Protein AF-D2H0Z4-F1 (afdb_monomer)

Sequence (105 aa):
GRGEQELVPSGEPAAPQPKAPSDECTSAGSCRLPLVRVKALVEVDPNMVLKRQKAIFILAQALEIIAKDAYYCAQQGRRKTLQRRDSDNAIEPVDKSPFLEGALD

pLDDT: mean 75.97, std 21.1, range [32.69, 96.12]

Nearest PDB structures (foldseek):
  6ke9-assembly1_C  TM=5.712E-01  e=5.314E-02  Homo sapiens
  9eoz-assembly1_L  TM=5.773E-01  e=7.076E-02  Homo sapiens
  8av6-assembly1_O  TM=5.667E-01  e=1.119E-01  Homo sapiens
  1p3l-assembly1_C  TM=5.785E-01  e=1.328E-01  Xenopus laevis
  8xjv-assembly1_ap  TM=4.613E-01  e=9.976E-02  Xenopus laevis

InterPro domains:
  IPR009072 Histone-fold [G3DSA:1.10.20.10] (12-104)
  IPR009072 Histone-fold [SSF47113] (33-102)
  IPR050568 Transcription/DNA replication regulator [PTHR10252] (30-101)

Mean predicted aligned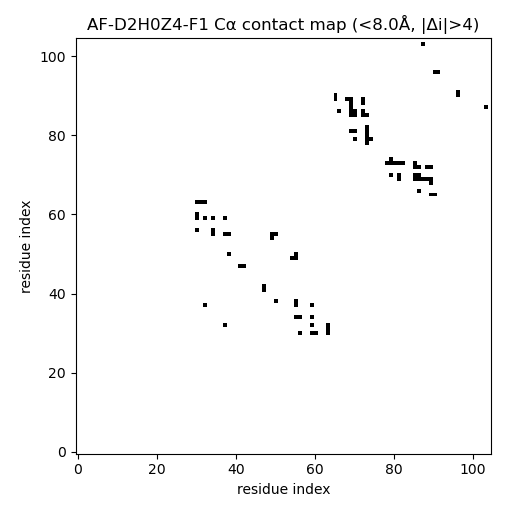 error: 13.35 Å

Structure (mmCIF, N/CA/C/O backbone):
data_AF-D2H0Z4-F1
#
_entry.id   AF-D2H0Z4-F1
#
loop_
_atom_site.group_PDB
_atom_site.id
_atom_site.type_symbol
_atom_site.label_atom_id
_atom_site.label_alt_id
_atom_site.label_comp_id
_atom_site.label_asym_id
_atom_site.label_entity_id
_atom_site.label_seq_id
_atom_site.pdbx_PDB_ins_code
_atom_site.Cartn_x
_atom_site.Cartn_y
_atom_site.Cartn_z
_atom_site.occupancy
_atom_site.B_iso_or_equiv
_atom_site.auth_seq_id
_atom_site.auth_comp_id
_atom_site.auth_asym_id
_atom_site.auth_atom_id
_atom_site.pdbx_PDB_model_num
ATOM 1 N N . GLY A 1 1 ? 1.539 60.456 42.417 1.00 40.47 1 GLY A N 1
ATOM 2 C CA . GLY A 1 1 ? 1.589 60.142 40.982 1.00 40.47 1 GLY A CA 1
ATOM 3 C C . GLY A 1 1 ? 2.265 58.804 40.797 1.00 40.47 1 GLY A C 1
ATOM 4 O O . GLY A 1 1 ? 3.277 58.588 41.448 1.00 40.47 1 GLY A O 1
ATOM 5 N N . ARG A 1 2 ? 1.718 57.996 39.879 1.00 39.41 2 ARG A N 1
ATOM 6 C CA . ARG A 1 2 ? 2.259 56.742 39.326 1.00 39.41 2 ARG A CA 1
ATOM 7 C C . ARG A 1 2 ? 2.069 55.480 40.188 1.00 39.41 2 ARG A C 1
ATOM 9 O O . ARG A 1 2 ? 2.573 55.396 41.300 1.00 39.41 2 ARG A O 1
ATOM 16 N N . GLY A 1 3 ? 1.351 54.511 39.617 1.00 32.69 3 GLY A N 1
ATOM 17 C CA . GLY A 1 3 ? 1.142 53.170 40.164 1.00 32.69 3 GLY A CA 1
ATOM 18 C C . GLY A 1 3 ? -0.067 52.472 39.536 1.00 32.69 3 GLY A C 1
ATOM 19 O O . GLY A 1 3 ? -0.983 52.090 40.253 1.00 32.69 3 GLY A O 1
ATOM 20 N N . GLU A 1 4 ? -0.120 52.391 38.206 1.00 46.75 4 GLU A N 1
ATOM 21 C CA . GLU A 1 4 ? -1.182 51.694 37.472 1.00 46.75 4 GLU A CA 1
ATOM 22 C C . GLU A 1 4 ? -0.885 50.187 37.395 1.00 46.75 4 GLU A C 1
ATOM 24 O O . GLU A 1 4 ? 0.123 49.777 36.830 1.00 46.75 4 GLU A O 1
ATOM 29 N N . GLN A 1 5 ? -1.775 49.416 38.022 1.00 40.94 5 GLN A N 1
ATOM 30 C CA . GLN A 1 5 ? -2.420 48.180 37.558 1.00 40.94 5 GLN A CA 1
ATOM 31 C C . GLN A 1 5 ? -1.554 47.046 36.972 1.00 40.94 5 GLN A C 1
ATOM 33 O O . GLN A 1 5 ? -1.125 47.043 35.822 1.00 40.94 5 GLN A O 1
ATOM 38 N N . GLU A 1 6 ? -1.433 46.023 37.817 1.00 41.06 6 GLU A N 1
ATOM 39 C CA . GLU A 1 6 ? -1.173 44.612 37.542 1.00 41.06 6 GLU A CA 1
ATOM 40 C C . GLU A 1 6 ? -2.038 44.071 36.384 1.00 41.06 6 GLU A C 1
ATOM 42 O O . GLU A 1 6 ? -3.267 44.102 36.448 1.00 41.06 6 GLU A O 1
ATOM 47 N N . LEU A 1 7 ? -1.392 43.550 35.334 1.00 40.09 7 LEU A N 1
ATOM 48 C CA . LEU A 1 7 ? -2.038 42.745 34.296 1.00 40.09 7 LEU A CA 1
ATOM 49 C C . LEU A 1 7 ? -1.690 41.271 34.538 1.00 40.09 7 LEU A C 1
ATOM 51 O O . LEU A 1 7 ? -0.546 40.840 34.400 1.00 40.09 7 LEU A O 1
ATOM 55 N N . VAL A 1 8 ? -2.718 40.531 34.927 1.00 43.69 8 VAL A N 1
ATOM 56 C CA . VAL A 1 8 ? -2.764 39.088 35.172 1.00 43.69 8 VAL A CA 1
ATOM 57 C C . VAL A 1 8 ? -2.259 38.300 33.945 1.00 43.69 8 VAL A C 1
ATOM 59 O O . VAL A 1 8 ? -2.627 38.647 32.819 1.00 43.69 8 VAL A O 1
ATOM 62 N N . PRO A 1 9 ? -1.462 37.223 34.105 1.00 40.41 9 PRO A N 1
ATOM 63 C CA . PRO A 1 9 ? -1.069 36.378 32.984 1.00 40.41 9 PRO A CA 1
ATOM 64 C C . PRO A 1 9 ? -2.267 35.529 32.544 1.00 40.41 9 PRO A C 1
ATOM 66 O O . PRO A 1 9 ? -2.695 34.618 33.252 1.00 40.41 9 PRO A O 1
ATOM 69 N N . SER A 1 10 ? -2.814 35.814 31.362 1.00 39.31 10 SER A N 1
ATOM 70 C CA . SER A 1 10 ? -3.771 34.917 30.713 1.00 39.31 10 SER A CA 1
ATOM 71 C C . SER A 1 10 ? -3.002 33.718 30.163 1.00 39.31 10 SER A C 1
ATOM 73 O O . SER A 1 10 ? -2.417 33.773 29.083 1.00 39.31 10 SER A O 1
ATOM 75 N N . GLY A 1 11 ? -2.936 32.653 30.962 1.00 40.62 11 GLY A N 1
ATOM 76 C CA . GLY A 1 11 ? -2.453 31.348 30.534 1.00 40.62 11 GLY A CA 1
ATOM 77 C C . GLY A 1 11 ? -3.416 30.759 29.512 1.00 40.62 11 GLY A C 1
ATOM 78 O O . GLY A 1 11 ? -4.458 30.216 29.871 1.00 40.62 11 GLY A O 1
ATOM 79 N N . GLU A 1 12 ? -3.068 30.880 28.237 1.00 38.91 12 GLU A N 1
ATOM 80 C CA . GLU A 1 12 ? -3.716 30.144 27.160 1.00 38.91 12 GLU A CA 1
ATOM 81 C C . GLU A 1 12 ? -3.378 28.648 27.320 1.00 38.91 12 GLU A C 1
ATOM 83 O O . GLU A 1 12 ? -2.195 28.295 27.400 1.00 38.91 12 GLU A O 1
ATOM 88 N N . PRO A 1 13 ? -4.367 27.740 27.430 1.00 40.50 13 PRO A N 1
ATOM 89 C CA . PRO A 1 13 ? -4.085 26.317 27.474 1.00 40.50 13 PRO A CA 1
ATOM 90 C C . PRO A 1 13 ? -3.630 25.895 26.078 1.00 40.50 13 PRO A C 1
ATOM 92 O O . PRO A 1 13 ? -4.425 25.829 25.142 1.00 40.50 13 PRO A O 1
ATOM 95 N N . ALA A 1 14 ? -2.330 25.631 25.946 1.00 43.12 14 ALA A N 1
ATOM 96 C CA . ALA A 1 14 ? -1.738 25.083 24.738 1.00 43.12 14 ALA A CA 1
ATOM 97 C C . ALA A 1 14 ? -2.530 23.843 24.294 1.00 43.12 14 ALA A C 1
ATOM 99 O O . ALA A 1 14 ? -2.566 22.824 24.989 1.00 43.12 14 ALA A O 1
ATOM 100 N N . ALA A 1 15 ? -3.180 23.953 23.134 1.00 44.78 15 ALA A N 1
ATOM 101 C CA . ALA A 1 15 ? -3.816 22.832 22.464 1.00 44.78 15 ALA A CA 1
ATOM 102 C C . ALA A 1 15 ? -2.803 21.676 22.324 1.00 44.78 15 ALA A C 1
ATOM 104 O O . ALA A 1 15 ? -1.622 21.938 22.064 1.00 44.78 15 ALA A O 1
ATOM 105 N N . PRO A 1 16 ? -3.216 20.404 22.485 1.00 44.69 16 PRO A N 1
ATOM 106 C CA . PRO A 1 16 ? -2.313 19.276 22.314 1.00 44.69 16 PRO A CA 1
ATOM 107 C C . PRO A 1 16 ? -1.766 19.281 20.887 1.00 44.69 16 PRO A C 1
ATOM 109 O O . PRO A 1 16 ? -2.487 18.998 19.932 1.00 44.69 16 PRO A O 1
ATOM 112 N N . GLN A 1 17 ? -0.488 19.625 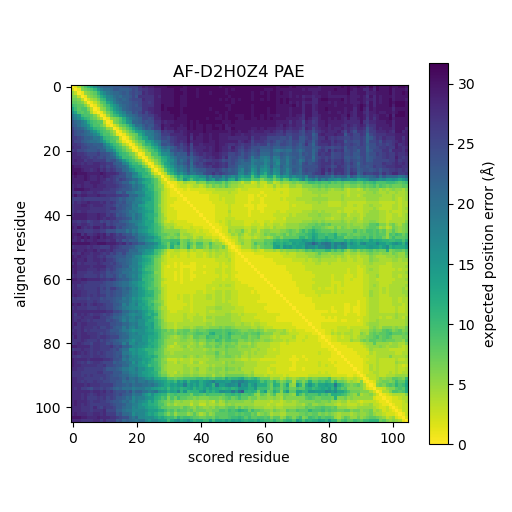20.735 1.00 45.59 17 GLN A N 1
ATOM 113 C CA . GLN A 1 17 ? 0.194 19.481 19.458 1.00 45.59 17 GLN A CA 1
ATOM 114 C C . GLN A 1 17 ? 0.189 17.994 19.072 1.00 45.59 17 GLN A C 1
ATOM 116 O O . GLN A 1 17 ? 0.500 17.150 19.925 1.00 45.59 17 GLN A O 1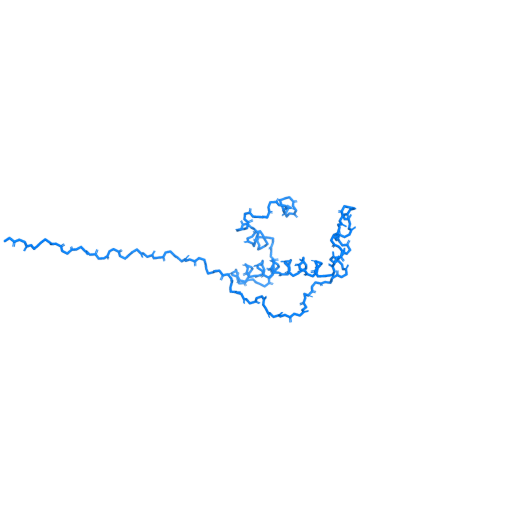
ATOM 121 N N . PRO A 1 18 ? -0.147 17.645 17.816 1.00 47.56 18 PRO A N 1
ATOM 122 C CA . PRO A 1 18 ? 0.044 16.297 17.310 1.00 47.56 18 PRO A CA 1
ATOM 123 C C . PRO A 1 18 ? 1.521 15.950 17.466 1.00 47.56 18 PRO A C 1
ATOM 125 O O . PRO A 1 18 ? 2.393 16.580 16.868 1.00 47.56 18 PRO A O 1
ATOM 128 N N . LYS A 1 19 ? 1.810 14.980 18.332 1.00 41.59 19 LYS A N 1
ATOM 129 C CA . LYS A 1 19 ? 3.158 14.444 18.481 1.00 41.59 19 LYS A CA 1
ATOM 130 C C . LYS A 1 19 ? 3.501 13.806 17.142 1.00 41.59 19 LYS A C 1
ATOM 132 O O . LYS A 1 19 ? 2.894 12.798 16.785 1.00 41.59 19 LYS A O 1
ATOM 137 N N . ALA A 1 20 ? 4.413 14.430 16.400 1.00 41.97 20 ALA A N 1
ATOM 138 C CA . ALA A 1 20 ? 4.992 13.839 15.205 1.00 41.97 20 ALA A CA 1
ATOM 139 C C . ALA A 1 20 ? 5.427 12.400 15.540 1.00 41.97 20 ALA A C 1
ATOM 141 O O . ALA A 1 20 ? 6.013 12.191 16.613 1.00 41.97 20 ALA A O 1
ATOM 142 N N . PRO A 1 21 ? 5.096 11.406 14.696 1.00 54.66 21 PRO A N 1
ATOM 143 C CA . PRO A 1 21 ? 5.524 10.038 14.925 1.00 54.66 21 PRO A CA 1
ATOM 144 C C . PRO A 1 21 ? 7.043 10.038 15.054 1.00 54.66 21 PRO A C 1
ATOM 146 O O . PRO A 1 21 ? 7.761 10.560 14.205 1.00 54.66 21 PRO A O 1
ATOM 149 N N . SER A 1 22 ? 7.509 9.533 16.192 1.00 40.56 22 SER A N 1
ATOM 150 C CA . SER A 1 22 ? 8.922 9.437 16.514 1.00 40.56 22 SER A CA 1
ATOM 151 C C . SER A 1 22 ? 9.632 8.657 15.412 1.00 40.56 22 SER A C 1
ATOM 153 O O . SER A 1 22 ? 9.139 7.610 14.992 1.00 40.56 22 SER A O 1
ATOM 155 N N . ASP A 1 23 ? 10.776 9.175 14.965 1.00 45.53 23 ASP A N 1
ATOM 156 C CA . ASP A 1 23 ? 11.736 8.531 14.069 1.00 45.53 23 ASP A CA 1
ATOM 157 C C . ASP A 1 23 ? 12.248 7.194 14.647 1.00 45.53 23 ASP A C 1
ATOM 159 O O . ASP A 1 23 ? 13.409 7.047 15.016 1.00 45.53 23 ASP A O 1
ATOM 163 N N . GLU A 1 24 ? 11.396 6.174 14.711 1.00 43.91 24 GLU A N 1
ATOM 164 C CA . GLU A 1 24 ? 11.795 4.777 14.908 1.00 43.91 24 GLU A CA 1
ATOM 165 C C . GLU A 1 24 ? 11.936 4.068 13.548 1.00 43.91 24 GLU A C 1
ATOM 167 O O . GLU A 1 24 ? 11.794 2.854 13.419 1.00 43.91 24 GLU A O 1
ATOM 172 N N . CYS A 1 25 ? 12.228 4.822 12.483 1.00 40.66 25 CYS A N 1
ATOM 173 C CA . CYS A 1 25 ? 12.462 4.272 11.150 1.00 40.66 25 CYS A CA 1
ATOM 174 C C . CYS A 1 25 ? 13.963 4.178 10.829 1.00 40.66 25 CYS A C 1
ATOM 176 O O . CYS A 1 25 ? 14.410 4.525 9.740 1.00 40.66 25 CYS A O 1
ATOM 178 N N . THR A 1 26 ? 14.765 3.702 11.783 1.00 40.88 26 THR A N 1
ATOM 179 C CA . THR A 1 26 ? 16.187 3.368 11.570 1.00 40.88 26 THR A CA 1
ATOM 180 C C . THR A 1 26 ? 16.584 2.008 12.155 1.00 40.88 26 THR A C 1
ATOM 182 O O . THR A 1 26 ? 17.769 1.728 12.328 1.00 40.88 26 THR A O 1
ATOM 185 N N . SER A 1 27 ? 15.632 1.088 12.362 1.00 50.12 27 SER A N 1
ATOM 186 C CA . SER A 1 27 ? 15.955 -0.345 12.461 1.00 50.12 27 SER A CA 1
ATOM 187 C C . SER A 1 27 ? 16.264 -0.891 11.059 1.00 50.12 27 SER A C 1
ATOM 189 O O . SER A 1 27 ? 15.448 -1.476 10.351 1.00 50.12 27 SER A O 1
ATOM 191 N N . ALA A 1 28 ? 17.478 -0.569 10.626 1.00 54.12 28 ALA A N 1
ATOM 192 C CA . ALA A 1 28 ? 18.038 -0.808 9.313 1.00 54.12 28 ALA A CA 1
ATOM 193 C C . ALA A 1 28 ? 18.164 -2.305 8.976 1.00 54.12 28 ALA A C 1
ATOM 195 O O . ALA A 1 28 ? 18.748 -3.077 9.734 1.00 54.12 28 ALA A O 1
ATOM 196 N N . GLY A 1 29 ? 17.702 -2.686 7.779 1.00 61.09 29 GLY A N 1
ATOM 197 C CA . GLY A 1 29 ? 18.246 -3.846 7.064 1.00 61.09 29 GLY A CA 1
ATOM 198 C C . GLY A 1 29 ? 17.301 -4.536 6.084 1.00 61.09 29 GLY A C 1
ATOM 199 O O . GLY A 1 29 ? 17.730 -4.914 4.996 1.00 61.09 29 GLY A O 1
ATOM 200 N N . SER A 1 30 ? 16.020 -4.692 6.422 1.00 68.81 30 SER A N 1
ATOM 201 C CA . SER A 1 30 ? 15.100 -5.480 5.592 1.00 68.81 30 SER A CA 1
ATOM 202 C C . SER A 1 30 ? 13.671 -4.959 5.662 1.00 68.81 30 SER A C 1
ATOM 204 O O . SER A 1 30 ? 13.071 -4.949 6.734 1.00 68.81 30 SER A O 1
ATOM 206 N N . CYS A 1 31 ? 13.111 -4.598 4.509 1.00 82.69 31 CYS A N 1
ATOM 207 C CA . CYS A 1 31 ? 11.669 -4.465 4.350 1.00 82.69 31 CYS A CA 1
ATOM 208 C C . CYS A 1 31 ? 11.042 -5.868 4.383 1.00 82.69 31 CYS A C 1
ATOM 210 O O . CYS A 1 31 ? 11.591 -6.808 3.801 1.00 82.69 31 CYS A O 1
ATOM 212 N N . ARG A 1 32 ? 9.900 -6.025 5.063 1.00 89.69 32 ARG A N 1
ATOM 213 C CA . ARG A 1 32 ? 9.200 -7.321 5.174 1.00 89.69 32 ARG A CA 1
ATOM 214 C C . ARG A 1 32 ? 8.449 -7.697 3.897 1.00 89.69 32 ARG A C 1
ATOM 216 O O . ARG A 1 32 ? 8.038 -8.848 3.746 1.00 89.69 32 ARG A O 1
ATOM 223 N N . LEU A 1 33 ? 8.255 -6.743 2.988 1.00 90.12 33 LEU A N 1
ATOM 224 C CA . LEU A 1 33 ? 7.575 -6.983 1.724 1.00 90.12 33 LEU A CA 1
ATOM 225 C C . LEU A 1 33 ? 8.464 -7.772 0.747 1.00 90.12 33 LEU A C 1
ATOM 227 O O . LEU A 1 33 ? 9.666 -7.515 0.637 1.00 90.12 33 LEU A O 1
ATOM 231 N N . PRO A 1 34 ? 7.886 -8.708 -0.027 1.00 92.75 34 PRO A N 1
ATOM 232 C CA . PRO A 1 34 ? 8.630 -9.483 -1.011 1.00 92.75 34 PRO A CA 1
ATOM 233 C C . PRO A 1 34 ? 9.066 -8.596 -2.187 1.00 92.75 34 PRO A C 1
ATOM 235 O O . PRO A 1 34 ? 8.295 -8.366 -3.120 1.00 92.75 34 PRO A O 1
ATOM 238 N N . LEU A 1 35 ? 10.325 -8.141 -2.181 1.00 92.31 35 LEU A N 1
ATOM 239 C CA . LEU A 1 35 ? 10.867 -7.206 -3.182 1.00 92.31 35 LEU A CA 1
ATOM 240 C C . LEU A 1 35 ? 10.704 -7.688 -4.631 1.00 92.31 35 LEU A C 1
ATOM 242 O O . LEU A 1 35 ? 10.506 -6.873 -5.526 1.00 92.31 35 LEU A O 1
ATOM 246 N N . VAL A 1 36 ? 10.742 -9.004 -4.866 1.00 92.94 36 VAL A N 1
ATOM 247 C CA . VAL A 1 36 ? 10.498 -9.591 -6.195 1.00 92.94 36 VAL A CA 1
ATOM 248 C C . VAL A 1 36 ? 9.082 -9.286 -6.687 1.00 92.94 36 VAL A C 1
ATOM 250 O O . VAL A 1 36 ? 8.906 -8.938 -7.850 1.00 92.94 36 VAL A O 1
ATOM 253 N N . ARG A 1 37 ? 8.072 -9.355 -5.809 1.00 94.88 37 ARG A N 1
ATOM 254 C CA . ARG A 1 37 ? 6.693 -9.011 -6.183 1.00 94.88 37 ARG A CA 1
ATOM 255 C C . ARG A 1 37 ? 6.490 -7.511 -6.318 1.00 94.88 37 ARG A C 1
ATOM 257 O O . ARG A 1 37 ? 5.800 -7.098 -7.240 1.00 94.88 37 ARG A O 1
ATOM 264 N N . VAL A 1 38 ? 7.114 -6.710 -5.452 1.00 93.88 38 VAL A N 1
ATOM 265 C CA . VAL A 1 38 ? 7.087 -5.243 -5.584 1.00 93.88 38 VAL A CA 1
ATOM 266 C C . VAL A 1 38 ? 7.657 -4.841 -6.942 1.00 93.88 38 VAL A C 1
ATOM 268 O O . VAL A 1 38 ? 7.027 -4.087 -7.670 1.00 93.88 38 VAL A O 1
ATOM 271 N N . LYS A 1 39 ? 8.801 -5.417 -7.330 1.00 92.94 39 LYS A N 1
ATOM 272 C CA . LYS A 1 39 ? 9.399 -5.200 -8.648 1.00 92.94 39 LYS A CA 1
ATOM 273 C C . LYS A 1 39 ? 8.452 -5.604 -9.782 1.00 92.94 39 LYS A C 1
ATOM 275 O O . LYS A 1 39 ? 8.269 -4.816 -10.698 1.00 92.94 39 LYS A O 1
ATOM 280 N N . ALA A 1 40 ? 7.841 -6.786 -9.707 1.00 93.88 40 ALA A N 1
ATOM 281 C CA . ALA A 1 40 ? 6.935 -7.263 -10.750 1.00 93.88 40 ALA A CA 1
ATOM 282 C C . ALA A 1 40 ? 5.716 -6.345 -10.939 1.00 93.88 40 ALA A C 1
ATOM 284 O O . ALA A 1 40 ? 5.370 -6.051 -12.073 1.00 93.88 40 ALA A O 1
ATOM 285 N N . LEU A 1 41 ? 5.107 -5.858 -9.848 1.00 93.62 41 LEU A N 1
ATOM 286 C CA . LEU A 1 41 ? 3.990 -4.900 -9.897 1.00 93.62 41 LEU A CA 1
ATOM 287 C C . LEU A 1 41 ? 4.392 -3.589 -10.566 1.00 93.62 41 LEU A C 1
ATOM 289 O O . LEU A 1 41 ? 3.643 -3.004 -11.336 1.00 93.62 41 LEU A O 1
ATOM 293 N N . VAL A 1 42 ? 5.597 -3.144 -10.258 1.00 92.50 42 VAL A N 1
ATOM 294 C CA . VAL A 1 42 ? 6.159 -1.899 -10.748 1.00 92.50 42 VAL A CA 1
ATOM 295 C C . VAL A 1 42 ? 6.547 -2.003 -12.238 1.00 92.50 42 VAL A C 1
ATOM 297 O O . VAL A 1 42 ? 6.366 -1.051 -12.987 1.00 92.50 42 VAL A O 1
ATOM 300 N N . GLU A 1 43 ? 6.988 -3.178 -12.696 1.00 91.56 43 GLU A N 1
ATOM 301 C CA . GLU A 1 43 ? 7.263 -3.478 -14.111 1.00 91.56 43 GLU A CA 1
ATOM 302 C C . GLU A 1 43 ? 5.997 -3.704 -14.965 1.00 91.56 43 GLU A C 1
ATOM 304 O O . GLU A 1 43 ? 6.120 -3.834 -16.182 1.00 91.56 43 GLU A O 1
ATOM 309 N N . VAL A 1 44 ? 4.792 -3.726 -14.370 1.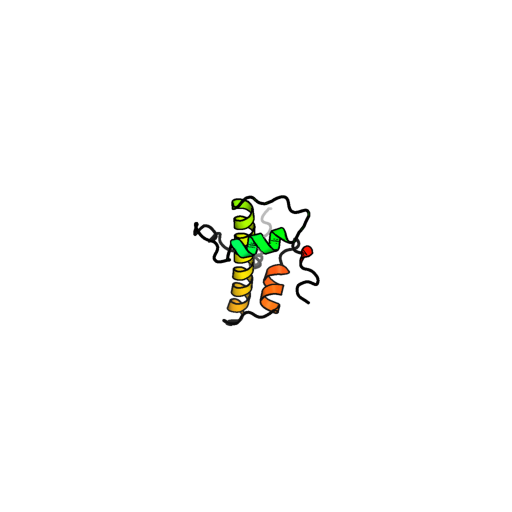00 93.44 44 VAL A N 1
ATOM 310 C CA . VAL A 1 44 ? 3.522 -3.726 -15.130 1.00 93.44 44 VAL A CA 1
ATOM 311 C C . VAL A 1 44 ? 3.359 -2.429 -15.928 1.00 93.44 44 VAL A C 1
ATOM 313 O O . VAL A 1 44 ? 2.721 -2.437 -16.980 1.00 93.44 44 VAL A O 1
ATOM 316 N N . ASP A 1 45 ? 3.944 -1.324 -15.460 1.00 89.94 45 ASP A N 1
ATOM 317 C CA . ASP A 1 45 ? 3.932 -0.058 -16.185 1.00 89.94 45 ASP A CA 1
ATOM 318 C C . ASP A 1 45 ? 4.956 -0.091 -17.347 1.00 89.94 45 ASP A C 1
ATOM 320 O O . ASP A 1 45 ? 6.167 -0.206 -17.114 1.00 89.94 45 ASP A O 1
ATOM 324 N N . PRO A 1 46 ? 4.507 0.029 -18.616 1.00 88.12 46 PRO A N 1
ATOM 325 C CA . PRO A 1 46 ? 5.387 -0.023 -19.784 1.00 88.12 46 PRO A CA 1
ATOM 326 C C . PRO A 1 46 ? 6.354 1.168 -19.880 1.00 88.12 46 PRO A C 1
ATOM 328 O O . PRO A 1 46 ? 7.375 1.070 -20.560 1.00 88.12 46 PRO A O 1
ATOM 331 N N . ASN A 1 47 ? 6.069 2.278 -19.197 1.00 88.62 47 ASN A N 1
ATOM 332 C CA . ASN A 1 47 ? 6.890 3.491 -19.195 1.00 88.62 47 ASN A CA 1
ATOM 333 C C . ASN A 1 47 ? 7.876 3.533 -18.017 1.00 88.62 47 ASN A C 1
ATOM 335 O O . ASN A 1 47 ? 8.532 4.547 -17.769 1.00 88.62 47 ASN A O 1
ATOM 339 N N . MET A 1 48 ? 7.993 2.441 -17.266 1.00 86.06 48 MET A N 1
ATOM 340 C CA . MET A 1 48 ? 8.700 2.423 -15.999 1.00 86.06 48 MET A CA 1
ATOM 341 C C . MET A 1 48 ? 10.226 2.308 -16.165 1.00 86.06 48 MET A C 1
ATOM 343 O O . MET A 1 48 ? 10.776 1.293 -16.600 1.00 86.06 48 MET A O 1
ATOM 347 N N . VAL A 1 49 ? 10.940 3.377 -15.787 1.00 80.50 49 VAL A N 1
ATOM 348 C CA . VAL A 1 49 ? 12.404 3.513 -15.974 1.00 80.50 49 VAL A CA 1
ATOM 349 C C . VAL A 1 49 ? 13.208 3.103 -14.722 1.00 80.50 49 VAL A C 1
ATOM 351 O O . VAL A 1 49 ? 14.387 2.746 -14.798 1.00 80.50 49 VAL A O 1
ATOM 354 N N . LEU A 1 50 ? 12.588 3.116 -13.537 1.00 72.44 50 LEU A N 1
ATOM 355 C CA . LEU A 1 50 ? 13.247 2.941 -12.232 1.00 72.44 50 LEU A CA 1
ATOM 356 C C . LEU A 1 50 ? 13.445 1.456 -11.849 1.00 72.44 50 LEU A C 1
ATOM 358 O O . LEU A 1 50 ? 12.827 0.936 -10.930 1.00 72.44 50 LEU A O 1
ATOM 362 N N . LYS A 1 51 ? 14.396 0.768 -12.493 1.00 78.38 51 LYS A N 1
ATOM 363 C CA . LYS A 1 51 ? 14.705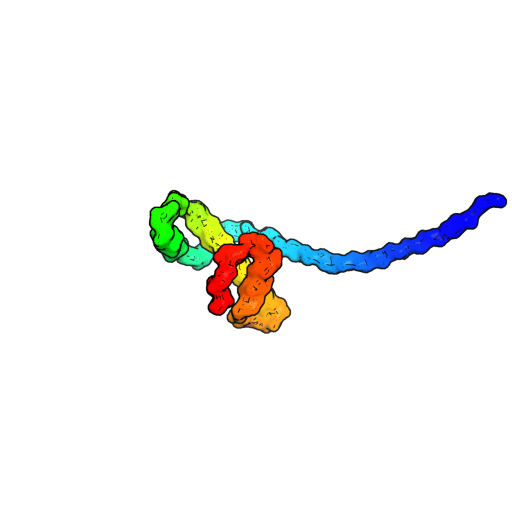 -0.659 -12.215 1.00 78.38 51 LYS A CA 1
ATOM 364 C C . LYS A 1 51 ? 15.776 -0.896 -11.142 1.00 78.38 51 LYS A C 1
ATOM 366 O O . LYS A 1 51 ? 16.182 -2.033 -10.896 1.00 78.38 51 LYS A O 1
ATOM 371 N N . ARG A 1 52 ? 16.283 0.168 -10.503 1.00 89.50 52 ARG A N 1
ATOM 372 C CA . ARG A 1 52 ? 17.334 0.049 -9.478 1.00 89.50 52 ARG A CA 1
ATOM 373 C C . ARG A 1 52 ? 16.771 -0.622 -8.227 1.00 89.50 52 ARG A C 1
ATOM 375 O O . ARG A 1 52 ? 15.789 -0.152 -7.666 1.00 89.50 52 ARG A O 1
ATOM 382 N N . GLN A 1 53 ? 17.463 -1.642 -7.719 1.00 88.62 53 GLN A N 1
ATOM 383 C CA . GLN A 1 53 ? 17.045 -2.377 -6.518 1.00 88.62 53 GLN A CA 1
ATOM 384 C C . GLN A 1 53 ? 16.831 -1.464 -5.299 1.00 88.62 53 GLN A C 1
ATOM 386 O O . GLN A 1 53 ? 15.881 -1.663 -4.550 1.00 88.62 53 GLN A O 1
ATOM 391 N N . LYS A 1 54 ? 17.653 -0.414 -5.142 1.00 90.50 54 LYS A N 1
ATOM 392 C CA . LYS A 1 54 ? 17.458 0.605 -4.097 1.00 90.50 54 LYS A CA 1
ATOM 393 C C . LYS A 1 54 ? 16.140 1.373 -4.251 1.00 90.50 54 LYS A C 1
ATOM 395 O O . LYS A 1 54 ? 15.512 1.660 -3.246 1.00 90.50 54 LYS A O 1
ATOM 400 N N . ALA A 1 55 ? 15.700 1.677 -5.474 1.00 91.75 55 ALA A N 1
ATOM 401 C CA . ALA A 1 55 ? 14.420 2.354 -5.696 1.00 91.75 55 ALA A CA 1
ATOM 402 C C . ALA A 1 55 ? 13.241 1.448 -5.313 1.00 91.75 55 ALA A C 1
ATOM 404 O O . ALA A 1 55 ? 12.364 1.869 -4.567 1.00 91.75 55 ALA A O 1
ATOM 405 N N . ILE A 1 56 ? 13.279 0.180 -5.737 1.00 92.25 56 ILE A N 1
ATOM 406 C CA . ILE A 1 56 ? 12.282 -0.830 -5.348 1.00 92.25 56 ILE A CA 1
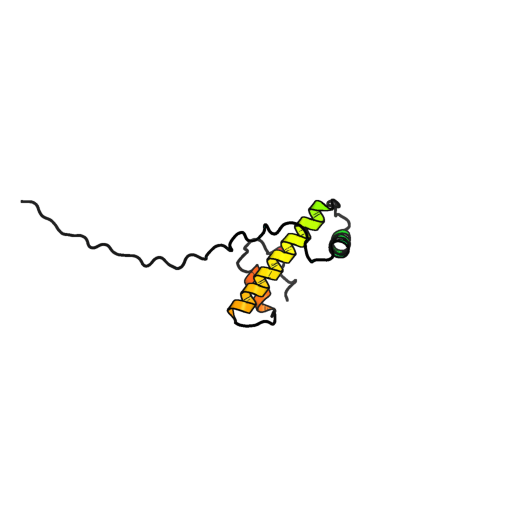ATOM 407 C C . ILE A 1 56 ? 12.231 -1.003 -3.824 1.00 92.25 56 ILE A C 1
ATOM 409 O O . ILE A 1 56 ? 11.152 -1.098 -3.248 1.00 92.25 56 ILE A O 1
ATOM 413 N N . PHE A 1 57 ? 13.390 -1.002 -3.161 1.00 92.88 57 PHE A N 1
ATOM 414 C CA . PHE A 1 57 ? 13.464 -1.071 -1.705 1.00 92.88 57 PHE A CA 1
ATOM 415 C C . PHE A 1 57 ? 12.807 0.137 -1.027 1.00 92.88 57 PHE A C 1
ATOM 417 O O . PHE A 1 57 ? 12.031 -0.053 -0.099 1.00 92.88 57 PHE A O 1
ATOM 424 N N . ILE A 1 58 ? 13.076 1.363 -1.489 1.00 92.94 58 ILE A N 1
ATOM 425 C CA . ILE A 1 58 ? 12.469 2.572 -0.911 1.00 92.94 58 ILE A CA 1
ATOM 426 C C . ILE A 1 58 ? 10.947 2.568 -1.087 1.00 92.94 58 ILE A C 1
ATOM 428 O O . ILE A 1 58 ? 10.238 2.897 -0.141 1.00 92.94 58 ILE A O 1
ATOM 432 N N . LEU A 1 59 ? 10.440 2.135 -2.246 1.00 91.94 59 LEU A N 1
ATOM 433 C CA . LEU A 1 59 ? 8.998 1.966 -2.463 1.00 91.94 59 LEU A CA 1
ATOM 434 C C . LEU A 1 59 ? 8.393 0.964 -1.471 1.00 91.94 59 LEU A C 1
ATOM 436 O O . LEU A 1 59 ? 7.373 1.243 -0.846 1.00 91.94 59 LEU A O 1
ATOM 440 N N . ALA A 1 60 ? 9.047 -0.186 -1.294 1.00 93.75 60 ALA A N 1
ATOM 441 C CA . ALA A 1 60 ? 8.609 -1.199 -0.343 1.00 93.75 60 ALA A CA 1
ATOM 442 C C . ALA A 1 60 ? 8.628 -0.667 1.103 1.00 93.75 60 ALA A C 1
ATOM 444 O O . ALA A 1 60 ? 7.669 -0.856 1.849 1.00 93.75 60 ALA A O 1
ATOM 445 N N . GLN A 1 61 ? 9.682 0.057 1.482 1.00 93.69 61 GLN A N 1
ATOM 446 C CA . GLN A 1 61 ? 9.811 0.649 2.809 1.00 93.69 61 GLN A CA 1
ATOM 447 C C . GLN A 1 61 ? 8.730 1.703 3.072 1.00 93.69 61 GLN A C 1
ATOM 449 O O . GLN A 1 61 ? 8.144 1.713 4.151 1.00 93.69 61 GLN A O 1
ATOM 454 N N . ALA A 1 62 ? 8.436 2.562 2.094 1.00 91.19 62 ALA A N 1
ATOM 455 C CA . ALA A 1 62 ? 7.378 3.561 2.209 1.00 91.19 62 ALA A CA 1
ATOM 456 C C . ALA A 1 62 ? 6.008 2.903 2.434 1.00 91.19 62 ALA A C 1
ATOM 458 O O . ALA A 1 62 ? 5.269 3.306 3.329 1.00 91.19 62 ALA A O 1
ATOM 459 N N . LEU A 1 63 ? 5.699 1.838 1.685 1.00 91.62 63 LEU A N 1
ATOM 460 C CA . LEU A 1 63 ? 4.460 1.085 1.872 1.00 91.62 63 LEU A CA 1
ATOM 461 C C . LEU A 1 63 ? 4.395 0.405 3.249 1.00 91.62 63 LEU A C 1
ATOM 463 O O . LEU A 1 63 ? 3.334 0.357 3.868 1.00 91.62 63 LEU A O 1
ATOM 467 N N . GLU A 1 64 ? 5.523 -0.096 3.755 1.00 92.44 64 GLU A N 1
ATOM 468 C CA . GLU A 1 64 ? 5.590 -0.669 5.100 1.00 92.44 64 GLU A CA 1
ATOM 469 C C . GLU A 1 64 ? 5.303 0.372 6.193 1.00 92.44 64 GLU A C 1
ATOM 471 O O . GLU A 1 64 ? 4.619 0.048 7.164 1.00 92.44 64 GLU A O 1
ATOM 476 N N . ILE A 1 65 ? 5.782 1.610 6.038 1.00 90.88 65 ILE A N 1
ATOM 477 C CA . ILE A 1 65 ? 5.484 2.709 6.971 1.00 90.88 65 ILE A CA 1
ATOM 478 C C . ILE A 1 65 ? 3.977 2.993 6.983 1.00 90.88 65 ILE A C 1
ATOM 480 O O . ILE A 1 65 ? 3.371 2.971 8.049 1.00 90.88 65 ILE A O 1
ATOM 484 N N . ILE A 1 66 ? 3.345 3.123 5.811 1.00 89.56 66 ILE A N 1
ATOM 485 C CA . ILE A 1 66 ? 1.892 3.357 5.708 1.00 89.56 66 ILE A CA 1
ATOM 486 C C . ILE A 1 66 ? 1.098 2.214 6.362 1.00 89.56 66 ILE A C 1
ATOM 488 O O . ILE A 1 66 ? 0.133 2.447 7.088 1.00 89.56 66 ILE A O 1
ATOM 492 N N . ALA A 1 67 ? 1.515 0.962 6.153 1.00 91.94 67 ALA A N 1
ATOM 493 C CA . ALA A 1 67 ? 0.868 -0.191 6.777 1.00 91.94 67 ALA A CA 1
ATOM 494 C C . ALA A 1 67 ? 0.99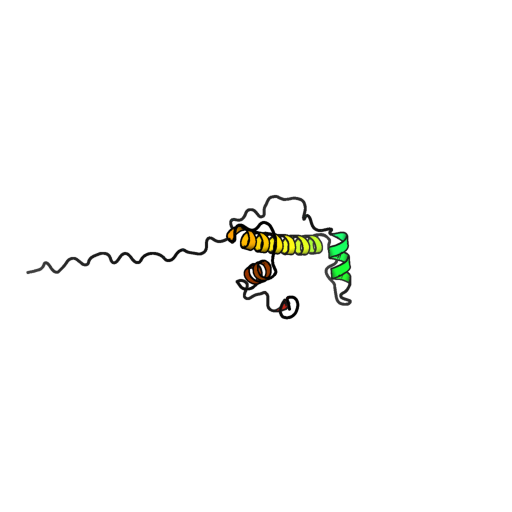7 -0.179 8.312 1.00 91.94 67 ALA A C 1
ATOM 496 O O . ALA A 1 67 ? 0.056 -0.558 9.017 1.00 91.94 67 ALA A O 1
ATOM 497 N N . LYS A 1 68 ? 2.148 0.258 8.841 1.00 92.44 68 LYS A N 1
ATOM 498 C CA . LYS A 1 68 ? 2.360 0.428 10.285 1.00 92.44 68 LYS A CA 1
ATOM 499 C C . LYS A 1 68 ? 1.498 1.554 10.850 1.00 92.44 68 LYS A C 1
ATOM 501 O O . LYS A 1 68 ? 0.905 1.354 11.909 1.00 92.44 68 LYS A O 1
ATOM 506 N N . ASP A 1 69 ? 1.366 2.666 10.135 1.00 92.38 69 ASP A N 1
ATOM 507 C CA . ASP A 1 69 ? 0.529 3.796 10.547 1.00 92.38 69 ASP A CA 1
ATOM 508 C C . ASP A 1 69 ? -0.952 3.403 10.594 1.00 92.38 69 ASP A C 1
ATOM 510 O O . ASP A 1 69 ? -1.612 3.602 11.615 1.00 92.38 69 ASP A O 1
ATOM 514 N N . ALA A 1 70 ? -1.456 2.715 9.566 1.00 93.38 70 ALA A N 1
ATOM 515 C CA . ALA A 1 70 ? -2.819 2.179 9.576 1.00 93.38 70 ALA A CA 1
ATOM 516 C C . ALA A 1 70 ? -3.047 1.205 10.749 1.00 93.38 70 ALA A C 1
ATOM 518 O O . ALA A 1 70 ? -4.069 1.251 11.437 1.00 93.38 70 ALA A O 1
ATOM 519 N N . TYR A 1 71 ? -2.070 0.345 11.050 1.00 94.69 71 TYR A N 1
ATOM 520 C CA . TYR A 1 71 ? -2.144 -0.526 12.223 1.00 94.69 71 TYR A CA 1
ATOM 521 C C . TYR A 1 71 ? -2.117 0.261 13.547 1.00 94.69 71 TYR A C 1
ATOM 523 O O . TYR A 1 71 ? -2.816 -0.101 14.497 1.00 94.69 71 TYR A O 1
ATOM 531 N N . TYR A 1 72 ? -1.360 1.355 13.627 1.00 94.25 72 TYR A N 1
ATOM 532 C CA . TYR A 1 72 ? -1.365 2.248 14.783 1.00 94.25 72 TYR A CA 1
ATOM 533 C C . TYR A 1 72 ? -2.751 2.879 15.000 1.00 94.25 72 TYR A C 1
ATOM 535 O O . TYR A 1 72 ? -3.251 2.868 16.127 1.00 94.25 72 TYR A O 1
ATOM 543 N N . CYS A 1 73 ? -3.432 3.314 13.935 1.00 92.25 73 CYS A N 1
ATOM 544 C CA . CYS A 1 73 ? -4.821 3.787 13.996 1.00 92.25 73 CYS A CA 1
ATOM 545 C C . CYS A 1 73 ? -5.785 2.704 14.523 1.00 92.25 73 CYS A C 1
ATOM 547 O O . CYS A 1 73 ? -6.630 2.977 15.384 1.00 92.25 73 CYS A O 1
ATOM 549 N N . ALA A 1 74 ? -5.614 1.443 14.108 1.00 95.38 74 ALA A N 1
ATOM 550 C CA . ALA A 1 74 ? -6.405 0.329 14.638 1.00 95.38 74 ALA A CA 1
ATOM 551 C C . ALA A 1 74 ? -6.198 0.137 16.155 1.00 95.38 74 ALA A C 1
ATOM 553 O O . ALA A 1 74 ? -7.172 -0.014 16.909 1.00 95.38 74 ALA A O 1
ATOM 554 N N . GLN A 1 75 ? -4.942 0.215 16.613 1.00 96.12 75 GLN A N 1
ATOM 555 C CA . GLN A 1 75 ? -4.572 0.067 18.024 1.00 96.12 75 GLN A CA 1
ATOM 556 C C . GLN A 1 75 ? -5.116 1.184 18.919 1.00 96.12 75 GLN A C 1
ATOM 558 O O . GLN A 1 75 ? -5.488 0.902 20.059 1.00 96.12 75 GLN A O 1
ATOM 563 N N . GLN A 1 76 ? -5.244 2.418 18.419 1.00 92.00 76 GLN A N 1
ATOM 564 C CA . GLN A 1 76 ? -5.908 3.502 19.161 1.00 92.00 76 GLN A CA 1
ATOM 565 C C . GLN A 1 76 ? -7.364 3.145 19.503 1.00 92.00 76 GLN A C 1
ATOM 567 O O . GLN A 1 76 ? -7.856 3.457 20.585 1.00 92.00 76 GLN A O 1
ATOM 572 N N . GLY A 1 77 ? -8.027 2.383 18.628 1.00 90.81 77 GLY A N 1
ATOM 573 C CA . GLY A 1 77 ? -9.346 1.802 18.881 1.00 90.81 77 GLY A CA 1
ATOM 574 C C . GLY A 1 77 ? -9.330 0.500 19.692 1.00 90.81 77 GLY A C 1
ATOM 575 O O . GLY A 1 77 ? -10.335 -0.206 19.678 1.00 90.81 77 GLY A O 1
ATOM 576 N N . ARG A 1 78 ? -8.206 0.139 20.332 1.00 93.69 78 ARG A N 1
ATOM 577 C CA . ARG A 1 78 ? -7.970 -1.127 21.060 1.00 93.69 78 ARG A CA 1
ATOM 578 C C . ARG A 1 78 ? -8.252 -2.391 20.240 1.00 93.69 78 ARG A C 1
ATOM 580 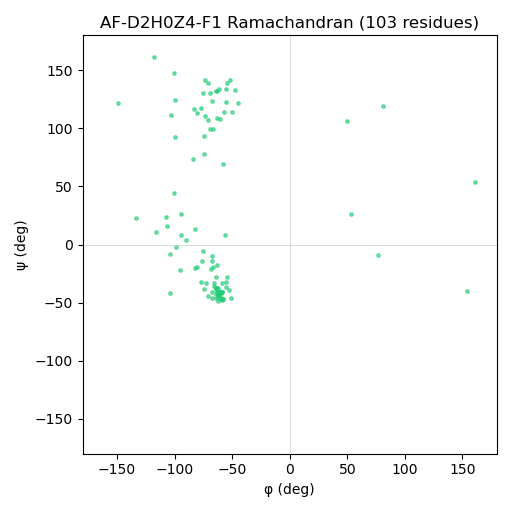O O . ARG A 1 78 ? -8.567 -3.444 20.795 1.00 93.69 78 ARG A O 1
ATOM 587 N N . ARG A 1 79 ? -8.136 -2.304 18.915 1.00 95.69 79 ARG A N 1
ATOM 588 C CA . ARG A 1 79 ? -8.340 -3.426 17.994 1.00 95.69 79 ARG A CA 1
ATOM 589 C C . ARG A 1 79 ? -6.996 -3.992 17.557 1.00 95.69 79 ARG A C 1
ATOM 591 O O . ARG A 1 79 ? -6.017 -3.269 17.416 1.00 95.69 79 ARG A O 1
ATOM 598 N N . LYS A 1 80 ? -6.978 -5.303 17.314 1.00 94.50 80 LYS A N 1
ATOM 599 C CA . LYS A 1 80 ? -5.861 -6.011 16.662 1.00 94.50 80 LYS A CA 1
ATOM 600 C C . LYS A 1 80 ? -6.164 -6.359 15.202 1.00 94.50 80 LYS A C 1
ATOM 602 O O . LYS A 1 80 ? -5.288 -6.828 14.486 1.00 94.50 80 LYS A O 1
ATOM 607 N N . THR A 1 81 ? -7.408 -6.139 14.780 1.00 94.25 81 THR A N 1
ATOM 608 C CA . THR A 1 81 ? -7.885 -6.353 13.415 1.00 94.25 81 THR A CA 1
ATOM 609 C C . THR A 1 81 ? -7.912 -5.017 12.693 1.00 94.25 81 THR A C 1
ATOM 611 O O . THR A 1 81 ? -8.553 -4.078 13.166 1.00 94.25 81 THR A O 1
ATOM 614 N N . LEU A 1 82 ? -7.224 -4.954 11.558 1.00 95.00 82 LEU A N 1
ATOM 615 C CA . LEU A 1 82 ? -7.187 -3.789 10.681 1.00 95.00 82 LEU A CA 1
ATOM 616 C C . LEU A 1 82 ? -8.519 -3.699 9.913 1.00 95.00 82 LEU A C 1
ATOM 618 O O . LEU A 1 82 ? -8.983 -4.700 9.367 1.00 95.00 82 LEU A O 1
ATOM 622 N N . GLN A 1 83 ? -9.156 -2.529 9.910 1.00 93.25 83 GLN A N 1
ATOM 623 C CA . GLN A 1 83 ? -10.374 -2.240 9.148 1.00 93.25 83 GLN A CA 1
ATOM 624 C C . GLN A 1 83 ? -10.109 -1.131 8.127 1.00 93.25 83 GLN A C 1
ATOM 626 O O . GLN A 1 83 ? -9.176 -0.352 8.287 1.00 93.25 83 GLN A O 1
ATOM 631 N N . ARG A 1 84 ? -10.969 -1.016 7.109 1.00 91.25 84 ARG A N 1
ATOM 632 C CA . ARG A 1 84 ? -10.834 -0.025 6.025 1.00 91.25 84 ARG A CA 1
ATOM 633 C C . ARG A 1 84 ? -10.625 1.408 6.537 1.00 91.25 84 ARG A C 1
ATOM 635 O O . ARG A 1 84 ? -9.639 2.037 6.177 1.00 91.25 84 ARG A O 1
ATOM 642 N N . ARG A 1 85 ? -11.424 1.820 7.529 1.00 92.00 85 ARG A N 1
ATOM 643 C CA . ARG A 1 85 ? -11.307 3.128 8.202 1.00 92.00 85 ARG A CA 1
ATOM 644 C C . ARG A 1 85 ? -9.923 3.436 8.785 1.00 92.00 85 ARG A C 1
ATOM 646 O O . ARG A 1 85 ? -9.580 4.596 8.962 1.00 92.00 85 ARG A O 1
ATOM 653 N N . ASP A 1 86 ? -9.160 2.409 9.165 1.00 92.94 86 ASP A N 1
ATOM 654 C CA . ASP A 1 86 ? -7.836 2.594 9.761 1.00 92.94 86 ASP A CA 1
ATOM 655 C C . ASP A 1 86 ? -6.801 2.940 8.680 1.00 92.94 86 ASP A C 1
ATOM 657 O O . ASP A 1 86 ? -5.877 3.705 8.938 1.00 92.94 86 ASP A O 1
ATOM 661 N N . SER A 1 87 ? -6.986 2.417 7.462 1.00 90.44 87 SER A N 1
ATOM 662 C CA . SER A 1 87 ? -6.227 2.823 6.278 1.00 90.44 87 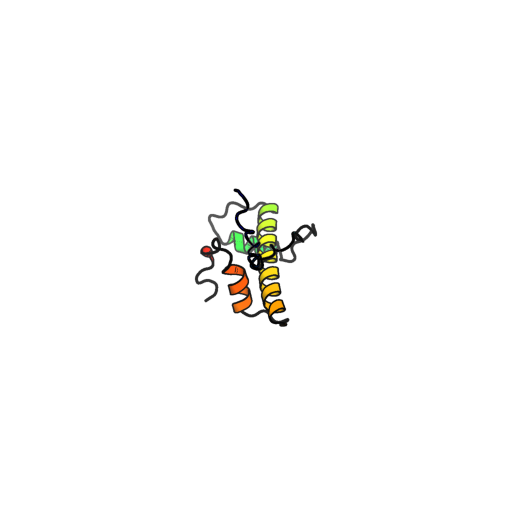SER A CA 1
ATOM 663 C C . SER A 1 87 ? -6.621 4.225 5.823 1.00 90.44 87 SER A C 1
ATOM 665 O O . SER A 1 87 ? -5.728 5.033 5.589 1.00 90.44 87 SER A O 1
ATOM 667 N N . ASP A 1 88 ? -7.919 4.542 5.786 1.00 89.62 88 ASP A N 1
ATOM 668 C CA . ASP A 1 88 ? -8.402 5.884 5.430 1.00 89.62 88 ASP A CA 1
ATOM 669 C C . ASP A 1 88 ? -7.806 6.943 6.374 1.00 89.62 88 ASP A C 1
ATOM 671 O O . ASP A 1 88 ? -7.203 7.911 5.924 1.00 89.62 88 ASP A O 1
ATOM 675 N N . ASN A 1 89 ? -7.826 6.692 7.688 1.00 89.75 89 ASN A N 1
ATOM 676 C CA . ASN A 1 89 ? -7.261 7.602 8.689 1.00 89.75 89 ASN A CA 1
ATOM 677 C C . ASN A 1 89 ? -5.723 7.717 8.643 1.00 89.75 89 ASN A C 1
ATOM 679 O O . ASN A 1 89 ? -5.167 8.682 9.162 1.00 89.75 89 ASN A O 1
ATOM 683 N N . ALA A 1 90 ? -5.015 6.743 8.068 1.00 89.62 90 ALA A N 1
ATOM 684 C CA . ALA A 1 90 ? -3.570 6.847 7.851 1.00 89.62 90 ALA A CA 1
ATOM 685 C C . ALA A 1 90 ? -3.223 7.671 6.597 1.00 89.62 90 ALA A C 1
ATOM 687 O O . ALA A 1 90 ? -2.100 8.155 6.468 1.00 89.62 90 ALA A O 1
ATOM 688 N N . ILE A 1 91 ? -4.180 7.831 5.680 1.00 87.19 91 ILE A N 1
ATOM 689 C CA . ILE A 1 91 ? -3.995 8.454 4.365 1.00 87.19 91 ILE A CA 1
ATOM 690 C C . ILE A 1 91 ? -4.568 9.879 4.342 1.00 87.19 91 ILE A C 1
ATOM 692 O O . ILE A 1 91 ? -3.901 10.786 3.851 1.00 87.19 91 ILE A O 1
ATOM 696 N N . GLU A 1 92 ? -5.742 10.101 4.940 1.00 79.94 92 GLU A N 1
ATOM 697 C CA . GLU A 1 92 ? -6.453 11.390 5.023 1.00 79.94 92 GLU A CA 1
ATOM 698 C C . GLU A 1 92 ? -5.611 12.558 5.582 1.00 79.94 92 GLU A C 1
ATOM 700 O O . GLU A 1 92 ? -5.680 13.654 5.025 1.00 79.94 92 GLU A O 1
ATOM 705 N N . PRO A 1 93 ? -4.748 12.377 6.605 1.00 75.25 93 PRO A N 1
ATOM 706 C CA . PRO A 1 93 ? -3.895 13.461 7.102 1.00 75.25 93 PRO A CA 1
ATOM 707 C C . PRO A 1 93 ? -2.828 13.903 6.091 1.00 75.25 93 PRO A C 1
ATOM 709 O O . PRO A 1 93 ? -2.173 14.931 6.274 1.00 75.25 93 PRO A O 1
ATOM 712 N N . VAL A 1 94 ? -2.599 13.104 5.047 1.00 68.06 94 VAL A N 1
ATOM 713 C CA . VAL A 1 94 ? -1.585 13.339 4.032 1.00 68.06 94 VAL A CA 1
ATOM 714 C C . VAL A 1 94 ? -2.264 13.955 2.810 1.00 68.06 94 VAL A C 1
ATOM 716 O O . VAL A 1 94 ? -2.633 13.242 1.878 1.00 68.06 94 VAL A O 1
ATOM 719 N N . ASP A 1 95 ? -2.292 15.294 2.748 1.00 70.00 95 ASP A N 1
ATOM 720 C CA . ASP A 1 95 ? -2.687 16.142 1.587 1.00 70.00 95 ASP A CA 1
ATOM 721 C C . ASP A 1 95 ? -1.880 15.851 0.288 1.00 70.00 95 ASP A C 1
ATOM 723 O O . ASP A 1 95 ? -1.912 16.550 -0.716 1.00 70.00 95 ASP A O 1
ATOM 727 N N . LYS A 1 96 ? -1.067 14.796 0.302 1.00 71.12 96 LYS A N 1
ATOM 728 C CA . LYS A 1 96 ? -0.173 14.360 -0.772 1.00 71.12 96 LYS A CA 1
ATOM 729 C C . LYS A 1 96 ? -0.553 12.986 -1.316 1.00 71.12 96 LYS A C 1
ATOM 731 O O . LYS A 1 96 ? 0.222 12.413 -2.078 1.00 71.12 96 LYS A O 1
ATOM 736 N N . SER A 1 97 ? -1.717 12.456 -0.940 1.00 73.88 97 SER A N 1
ATOM 737 C CA . SER A 1 97 ? -2.213 11.149 -1.377 1.00 73.88 97 SER A CA 1
ATOM 738 C C . SER A 1 97 ? -3.378 11.147 -2.394 1.00 73.88 97 SER A C 1
ATOM 740 O O . SER A 1 97 ? -4.031 10.110 -2.514 1.00 73.88 97 SER A O 1
ATOM 742 N N . PRO A 1 98 ? -3.623 12.197 -3.220 1.00 79.81 98 PRO A N 1
ATOM 743 C CA . PRO A 1 98 ? -4.758 12.198 -4.157 1.00 79.81 98 PRO A CA 1
ATOM 744 C C . PRO A 1 98 ? -4.664 11.086 -5.217 1.00 79.81 98 PRO A C 1
ATOM 746 O O . PRO A 1 98 ? -5.654 10.712 -5.832 1.00 79.81 98 PRO A O 1
ATOM 749 N N . PHE A 1 99 ? -3.478 10.503 -5.413 1.00 83.81 99 PHE A N 1
ATOM 750 C CA . PHE A 1 99 ? -3.269 9.354 -6.295 1.00 83.81 99 PHE A CA 1
ATOM 751 C C . PHE A 1 99 ? -3.931 8.051 -5.802 1.00 83.81 99 PHE A C 1
ATOM 753 O O . PHE A 1 99 ? -3.937 7.071 -6.544 1.00 83.81 99 PHE A O 1
ATOM 760 N N . LEU A 1 100 ? -4.444 8.013 -4.565 1.00 85.88 100 LEU A N 1
ATOM 761 C CA . LEU A 1 100 ? -5.155 6.865 -3.985 1.00 85.88 100 LEU A CA 1
ATOM 762 C C . LEU A 1 100 ? -6.683 7.003 -4.054 1.00 85.88 100 LEU A C 1
ATOM 764 O O . LEU A 1 100 ? -7.397 6.085 -3.642 1.00 85.88 100 LEU A O 1
ATOM 768 N N . GLU A 1 101 ? -7.197 8.117 -4.576 1.00 83.38 101 GLU A N 1
ATOM 769 C CA . GLU A 1 101 ? -8.635 8.326 -4.713 1.00 83.38 101 GLU A CA 1
ATOM 770 C C . GLU A 1 101 ? -9.252 7.305 -5.687 1.00 83.38 101 GLU A C 1
ATOM 772 O O . GLU A 1 101 ? -8.710 7.026 -6.756 1.00 83.38 101 GLU A O 1
ATOM 777 N N . GLY A 1 102 ? -10.360 6.677 -5.280 1.00 81.50 102 GLY A N 1
ATOM 778 C CA . GLY A 1 102 ? -11.014 5.589 -6.021 1.00 81.50 102 GLY A CA 1
ATOM 779 C C . GLY A 1 102 ? -10.335 4.213 -5.924 1.00 81.50 102 GLY A C 1
ATOM 780 O O . GLY A 1 102 ? -10.932 3.221 -6.332 1.00 81.50 102 GLY A O 1
ATOM 781 N N . ALA A 1 103 ? -9.126 4.107 -5.358 1.00 83.25 103 ALA A N 1
ATOM 782 C CA . ALA A 1 103 ? -8.479 2.812 -5.101 1.00 83.25 103 ALA A CA 1
ATOM 783 C C . ALA A 1 103 ? -8.962 2.148 -3.799 1.00 83.25 103 ALA A C 1
ATOM 785 O O . ALA A 1 103 ? -8.796 0.942 -3.614 1.00 83.25 103 ALA A O 1
ATOM 786 N N . LEU A 1 104 ? -9.526 2.949 -2.893 1.00 75.81 104 LEU A N 1
ATOM 787 C CA . LEU A 1 104 ? -10.023 2.532 -1.585 1.00 75.81 104 LEU A CA 1
ATOM 788 C C . LEU A 1 104 ? -11.553 2.511 -1.522 1.00 75.81 104 LEU A C 1
ATOM 790 O O . LEU A 1 104 ? -12.070 2.506 -0.410 1.00 75.81 104 LEU A O 1
ATOM 794 N N . ASP A 1 105 ? -12.263 2.541 -2.660 1.00 71.06 105 ASP A N 1
ATOM 795 C CA . ASP A 1 105 ? -13.735 2.450 -2.740 1.00 71.06 105 ASP A CA 1
ATOM 796 C C . ASP A 1 105 ? -14.266 1.002 -2.674 1.00 71.06 105 ASP A C 1
ATOM 798 O O . ASP A 1 105 ? -13.561 0.070 -3.119 1.00 71.06 105 ASP A O 1
#

Organism: Ailuropoda melanoleuca (NCBI:txid9646)

Foldseek 3Di:
DDDDDDDDDPDDPPDDDPDDPPPPVPPDDDQPDDLVVLLVVQVVDVPRDPNDSVVSRVVSSVVSVLVVQLCVQCVVVVHNDRDLVSSVVSQVVDPPPPVCPPVSD

Radius of gyration: 22.52 Å; Cα contacts (8 Å, |Δi|>4): 48; chains: 1; bounding box: 32×70×61 Å

Solvent-accessible surface area (backbone atoms only — not comparable to full-atom values): 7012 Å² total; per-residue (Å²): 135,90,85,85,77,91,80,80,85,82,80,74,80,77,71,86,71,82,75,72,81,73,90,75,85,69,84,77,87,75,66,90,62,62,61,70,56,57,44,52,63,55,61,68,44,90,84,63,78,80,78,49,67,68,56,49,48,51,55,46,42,54,52,50,50,53,54,51,45,14,46,50,50,20,41,76,70,76,37,94,65,80,50,72,69,21,48,48,65,54,42,68,84,42,93,82,48,76,90,50,67,81,74,81,113

Secondary structure (DSSP, 8-state):
-------------------PPP--TT--S--SS-HHHHHHHHTTSTT-----HHHHHHHHHHHHHHHHHHHHHHHHTT-SS--HHHHHHHHTT-TT-GGGTTT--